Protein AF-F2LSD3-F1 (afdb_monomer_lite)

Foldseek 3Di:
DQDFDPDPDPPGDDDPLLVLLQVLQVVDPQKHWGGWDLADDVPQDFTKTKMAHDPLVVVVLQVLQVVCVVVVLAVFRWDKDWDADPVRGIMIMITGPRQDSPCNPPVSSVSSSSNSVSNSVSSNVVVPDPVDDPPDDPDDPPPPPPDDDDD

Radius of gyration: 18.87 Å; chains: 1; bounding box: 45×33×72 Å

Sequence (151 aa):
MCDPFVDGIVIGYIEPKILPVCDALNAIAGVRTLWSCEGHAQRPSRPYIVFESSEAFAFQVHQLLESAMDRGALRYWWRMTANFRPSGRLQWLVEAPTIPSWHYWPIARRKIDAELLALATLFSASQDDPSIPYAVHPLGNSISDMTNEVQ

Structure (mmCIF, N/CA/C/O backbone):
data_AF-F2LSD3-F1
#
_entry.id   AF-F2LSD3-F1
#
loop_
_atom_site.group_PDB
_atom_site.id
_atom_site.type_symbol
_atom_site.label_atom_id
_atom_site.label_alt_id
_atom_site.label_comp_id
_atom_site.label_asym_id
_atom_site.label_entity_id
_atom_site.label_seq_id
_atom_site.pdbx_PDB_ins_code
_atom_site.Cartn_x
_atom_site.Cartn_y
_atom_site.Cartn_z
_atom_site.occupancy
_atom_site.B_iso_or_equiv
_atom_site.auth_seq_id
_atom_site.auth_comp_id
_atom_site.auth_asym_id
_atom_site.auth_atom_id
_atom_site.pdbx_PDB_model_num
ATOM 1 N N . MET A 1 1 ? -10.259 11.959 -11.283 1.00 38.50 1 MET A N 1
ATOM 2 C CA . MET A 1 1 ? -10.838 11.796 -9.947 1.00 38.50 1 MET A CA 1
ATOM 3 C C . MET A 1 1 ? -10.786 10.305 -9.712 1.00 38.50 1 MET A C 1
ATOM 5 O O . MET A 1 1 ? -11.239 9.592 -10.591 1.00 38.50 1 MET A O 1
ATOM 9 N N . CYS A 1 2 ? -10.071 9.844 -8.688 1.00 45.00 2 CYS A N 1
ATOM 10 C CA . CYS A 1 2 ? -10.224 8.459 -8.247 1.00 45.00 2 CYS A CA 1
ATOM 11 C C . CYS A 1 2 ? -11.527 8.486 -7.449 1.00 45.00 2 CYS A C 1
ATOM 13 O O . CYS A 1 2 ? -11.625 9.277 -6.506 1.00 45.00 2 CYS A O 1
ATOM 15 N N . ASP A 1 3 ? -12.558 7.802 -7.933 1.00 41.94 3 ASP A N 1
ATOM 16 C CA . ASP A 1 3 ? -13.918 8.032 -7.453 1.00 41.94 3 ASP A CA 1
ATOM 17 C C . ASP A 1 3 ? -14.063 7.638 -5.973 1.00 41.94 3 ASP A C 1
ATOM 19 O O . ASP A 1 3 ? -13.477 6.645 -5.532 1.00 41.94 3 ASP A O 1
ATOM 23 N N . PRO A 1 4 ? -14.788 8.431 -5.166 1.00 44.62 4 PRO A N 1
ATOM 24 C CA . PRO A 1 4 ? -15.000 8.117 -3.763 1.00 44.62 4 PRO A CA 1
ATOM 25 C C . PRO A 1 4 ? -15.937 6.917 -3.597 1.00 44.62 4 PRO A C 1
ATOM 27 O O . PRO A 1 4 ? -17.005 6.861 -4.202 1.00 44.62 4 PRO A O 1
ATOM 30 N N . PHE A 1 5 ? -15.566 5.987 -2.715 1.00 52.56 5 PHE A N 1
ATOM 31 C CA . PHE A 1 5 ? -16.458 4.924 -2.255 1.00 52.56 5 PHE A CA 1
ATOM 32 C C . PHE A 1 5 ? -17.528 5.534 -1.340 1.00 52.56 5 PHE A C 1
ATOM 34 O O . PHE A 1 5 ? -17.216 6.046 -0.260 1.00 52.56 5 PHE A O 1
ATOM 41 N N . VAL A 1 6 ? -18.791 5.479 -1.762 1.00 48.09 6 VAL A N 1
ATOM 42 C CA . VAL A 1 6 ? -19.947 5.916 -0.968 1.00 48.09 6 VAL A CA 1
ATOM 43 C C . VAL A 1 6 ? -20.714 4.670 -0.507 1.00 48.09 6 VAL A C 1
ATOM 45 O O . VAL A 1 6 ? -20.986 3.775 -1.298 1.00 48.09 6 VAL A O 1
ATOM 48 N N . ASP A 1 7 ? -21.009 4.589 0.792 1.00 44.19 7 ASP A N 1
ATOM 49 C CA . ASP A 1 7 ? -22.004 3.683 1.393 1.00 44.19 7 ASP A CA 1
ATOM 50 C C . ASP A 1 7 ? -21.858 2.166 1.180 1.00 44.19 7 ASP A C 1
ATOM 52 O O . ASP A 1 7 ? -22.836 1.441 1.037 1.00 44.19 7 ASP A O 1
ATOM 56 N N . GLY A 1 8 ? -20.632 1.638 1.261 1.00 44.72 8 GLY A N 1
ATOM 57 C CA . GLY A 1 8 ? -20.430 0.199 1.513 1.00 44.72 8 GLY A CA 1
ATOM 58 C C . GLY A 1 8 ? -20.767 -0.733 0.345 1.00 44.72 8 GLY A C 1
ATOM 59 O O . GLY A 1 8 ? -20.677 -1.946 0.502 1.00 44.72 8 GLY A O 1
ATOM 60 N N . ILE A 1 9 ? -21.069 -0.178 -0.827 1.00 44.97 9 ILE A N 1
ATOM 61 C CA . ILE A 1 9 ? -21.122 -0.896 -2.098 1.00 44.97 9 ILE A CA 1
ATOM 62 C C . ILE A 1 9 ? -19.906 -0.448 -2.914 1.00 44.97 9 ILE A C 1
ATOM 64 O O . ILE A 1 9 ? -19.634 0.748 -3.034 1.00 44.97 9 ILE A O 1
ATOM 68 N N . VAL A 1 10 ? -19.153 -1.397 -3.476 1.00 49.44 10 VAL A N 1
ATOM 69 C CA . VAL A 1 10 ? -18.087 -1.102 -4.446 1.00 49.44 10 VAL A CA 1
ATOM 70 C C . VAL A 1 10 ? -18.751 -0.649 -5.754 1.00 49.44 10 VAL A C 1
ATOM 72 O O . VAL A 1 10 ? -18.932 -1.435 -6.674 1.00 49.44 10 VAL A O 1
ATOM 75 N N . ILE A 1 11 ? -19.178 0.615 -5.825 1.00 49.31 11 ILE A N 1
ATOM 76 C CA . ILE A 1 11 ? -19.657 1.268 -7.062 1.00 49.31 11 ILE A CA 1
ATOM 77 C C . ILE A 1 11 ? -18.550 2.173 -7.626 1.00 49.31 11 ILE A C 1
ATOM 79 O O . ILE A 1 11 ? -18.803 3.258 -8.139 1.00 49.31 11 ILE A O 1
ATOM 83 N N . GLY A 1 12 ? -17.292 1.765 -7.461 1.00 61.00 12 GLY A N 1
ATOM 84 C CA . GLY A 1 12 ? -16.128 2.485 -7.964 1.00 61.00 12 GLY A CA 1
ATOM 85 C C . GLY A 1 12 ? -15.376 1.616 -8.957 1.00 61.00 12 GLY A C 1
ATOM 86 O O . GLY A 1 12 ? -15.117 0.446 -8.681 1.00 61.00 12 GLY A O 1
ATOM 87 N N . TYR A 1 13 ? -15.016 2.179 -10.108 1.00 81.25 13 TYR A N 1
ATOM 88 C CA . TYR A 1 13 ? -14.073 1.536 -11.015 1.00 81.25 13 TYR A CA 1
ATOM 89 C C . TYR A 1 13 ? -12.704 1.464 -10.324 1.00 81.25 13 TYR A C 1
ATOM 91 O O . TYR A 1 13 ? -12.067 2.492 -10.092 1.00 81.25 13 TYR A O 1
ATOM 99 N N . ILE A 1 14 ? -12.270 0.255 -9.967 1.00 88.81 14 ILE A N 1
ATOM 100 C CA . ILE A 1 14 ? -10.907 -0.002 -9.496 1.00 88.81 14 ILE A CA 1
ATOM 101 C C . ILE A 1 14 ? -10.043 -0.307 -10.715 1.00 88.81 14 ILE A C 1
ATOM 103 O O . ILE A 1 14 ? -10.422 -1.076 -11.598 1.00 88.81 14 ILE A O 1
ATOM 107 N N . GLU A 1 15 ? -8.869 0.305 -10.762 1.00 92.06 15 GLU A N 1
ATOM 108 C CA . GLU A 1 15 ? -7.984 0.209 -11.916 1.00 92.06 15 GLU A CA 1
ATOM 109 C C . GLU A 1 15 ? -7.349 -1.191 -11.997 1.00 92.06 15 GLU A C 1
ATOM 111 O O . GLU A 1 15 ? -6.922 -1.726 -10.965 1.00 92.06 15 GLU A O 1
ATOM 116 N N . PRO A 1 16 ? -7.269 -1.816 -13.188 1.00 93.75 16 PRO A N 1
ATOM 117 C CA . PRO A 1 16 ? -6.957 -3.240 -13.298 1.00 93.75 16 PRO A CA 1
ATOM 118 C C . PRO A 1 16 ? -5.620 -3.659 -12.683 1.00 93.75 16 PRO A C 1
ATOM 120 O O . PRO A 1 16 ? -5.486 -4.803 -12.253 1.00 93.75 16 PRO A O 1
ATOM 123 N N . LYS A 1 17 ? -4.610 -2.778 -12.653 1.00 95.00 17 LYS A N 1
ATOM 124 C CA . LYS A 1 17 ? -3.277 -3.136 -12.147 1.00 95.00 17 LYS A CA 1
ATOM 125 C C . LYS A 1 17 ? -3.174 -3.080 -10.632 1.00 95.00 17 LYS A C 1
ATOM 127 O O . LYS A 1 17 ? -2.319 -3.767 -10.082 1.00 95.00 17 LYS A O 1
ATOM 132 N N . ILE A 1 18 ? -4.013 -2.290 -9.965 1.00 95.62 18 ILE A N 1
ATOM 133 C CA . ILE A 1 18 ? -4.067 -2.245 -8.497 1.00 95.62 18 ILE A CA 1
ATOM 134 C C . ILE A 1 18 ? -5.188 -3.111 -7.917 1.00 95.62 18 ILE A C 1
ATOM 136 O O . ILE A 1 18 ? -5.138 -3.445 -6.736 1.00 95.62 18 ILE A O 1
ATOM 140 N N . LEU A 1 19 ? -6.144 -3.541 -8.748 1.00 95.75 19 LEU A N 1
ATOM 141 C CA . LEU A 1 19 ? -7.254 -4.405 -8.349 1.00 95.75 19 LEU A CA 1
ATOM 142 C C . LEU A 1 19 ? -6.834 -5.611 -7.486 1.00 95.75 19 LEU A C 1
ATOM 144 O O . LEU A 1 19 ? -7.444 -5.777 -6.435 1.00 95.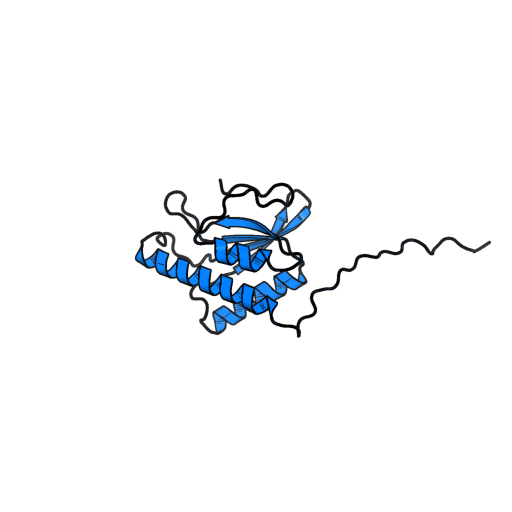75 19 LEU A O 1
ATOM 148 N N . PRO A 1 20 ? -5.766 -6.377 -7.799 1.00 97.38 20 PRO A N 1
ATOM 149 C CA . PRO A 1 20 ? -5.364 -7.502 -6.951 1.00 97.38 20 PRO A CA 1
ATOM 150 C C . PRO A 1 20 ? -5.031 -7.104 -5.505 1.00 97.38 20 PRO A C 1
ATOM 152 O O . PRO A 1 20 ? -5.311 -7.856 -4.577 1.00 97.38 20 PRO A O 1
ATOM 155 N N . VAL A 1 21 ? -4.456 -5.914 -5.297 1.00 97.25 21 VAL A N 1
ATOM 156 C CA . VAL A 1 21 ? -4.144 -5.392 -3.956 1.00 97.25 21 VAL A CA 1
ATOM 157 C C . VAL A 1 21 ? -5.432 -5.026 -3.222 1.00 97.25 21 VAL A C 1
ATOM 159 O O . VAL A 1 21 ? -5.593 -5.356 -2.048 1.00 97.25 21 VAL A O 1
ATOM 162 N N . CYS A 1 22 ? -6.357 -4.361 -3.921 1.00 96.44 22 CYS A N 1
ATOM 163 C CA . CYS A 1 22 ? -7.666 -4.005 -3.380 1.00 96.44 22 CYS A CA 1
ATOM 164 C C . CYS A 1 22 ? -8.466 -5.250 -2.985 1.00 96.44 22 CYS A C 1
ATOM 166 O O . CYS A 1 22 ? -9.033 -5.281 -1.897 1.00 96.44 22 CYS A O 1
ATOM 168 N N . ASP A 1 23 ? -8.493 -6.270 -3.843 1.00 95.75 23 ASP A N 1
ATOM 169 C CA . ASP A 1 23 ? -9.209 -7.521 -3.596 1.00 95.75 23 ASP A CA 1
ATOM 170 C C . ASP A 1 23 ? -8.618 -8.267 -2.396 1.00 95.75 23 ASP A C 1
ATOM 172 O O . ASP A 1 23 ? -9.368 -8.689 -1.516 1.00 95.75 23 ASP A O 1
ATOM 176 N N . ALA A 1 24 ? -7.285 -8.351 -2.299 1.00 96.00 24 ALA A N 1
ATOM 177 C CA . ALA A 1 24 ? -6.612 -8.974 -1.161 1.00 96.00 24 ALA A CA 1
ATOM 178 C C . ALA A 1 24 ? -6.961 -8.286 0.170 1.00 96.00 24 ALA A C 1
ATOM 180 O O . ALA A 1 24 ? -7.271 -8.964 1.146 1.00 96.00 24 ALA A O 1
ATOM 181 N N . LEU A 1 25 ? -6.978 -6.947 0.211 1.00 95.12 25 LEU A N 1
ATOM 182 C CA . LEU A 1 25 ? -7.380 -6.205 1.411 1.00 95.12 25 LEU A CA 1
ATOM 183 C C . LEU A 1 25 ? -8.872 -6.354 1.717 1.00 95.12 25 LEU A C 1
ATOM 185 O O . LEU A 1 25 ? -9.237 -6.603 2.860 1.00 95.12 25 LEU A O 1
ATOM 189 N N . ASN A 1 26 ? -9.741 -6.208 0.717 1.00 94.25 26 ASN A N 1
ATOM 190 C CA . ASN A 1 26 ? -11.194 -6.265 0.904 1.00 94.25 26 ASN A CA 1
ATOM 191 C C . ASN A 1 26 ? -11.700 -7.667 1.275 1.00 94.25 26 ASN A C 1
ATOM 193 O O . ASN A 1 26 ? -12.793 -7.791 1.822 1.00 94.25 26 ASN A O 1
ATOM 197 N N . ALA A 1 27 ? -10.925 -8.716 0.994 1.00 92.44 27 ALA A N 1
ATOM 198 C CA . ALA A 1 27 ? -11.217 -10.070 1.451 1.00 92.44 27 ALA A CA 1
ATOM 199 C C . ALA A 1 27 ? -11.003 -10.251 2.970 1.00 92.44 27 ALA A C 1
ATOM 201 O O . ALA A 1 27 ? -11.466 -11.237 3.541 1.00 92.44 27 ALA A O 1
ATOM 202 N N . ILE A 1 28 ? -10.330 -9.311 3.645 1.00 90.50 28 ILE A N 1
ATOM 203 C CA . ILE A 1 28 ? -10.081 -9.356 5.090 1.00 90.50 28 ILE A CA 1
ATOM 204 C C . ILE A 1 28 ? -11.279 -8.764 5.836 1.00 90.50 28 ILE A C 1
ATOM 206 O O . ILE A 1 28 ? -11.690 -7.626 5.603 1.00 90.50 28 ILE A O 1
ATOM 210 N N . ALA A 1 29 ? -11.827 -9.525 6.785 1.00 89.50 29 ALA A N 1
ATOM 211 C CA . ALA A 1 29 ? -12.948 -9.073 7.601 1.00 89.50 29 ALA A CA 1
ATOM 212 C C . ALA A 1 29 ? -12.616 -7.763 8.342 1.00 89.50 29 ALA A C 1
ATOM 214 O O . ALA A 1 29 ? -11.601 -7.650 9.029 1.00 89.50 29 ALA A O 1
ATOM 215 N N . GLY A 1 30 ? -13.495 -6.766 8.214 1.00 89.50 30 GLY A N 1
ATOM 216 C CA . GLY A 1 30 ? -13.318 -5.456 8.847 1.00 89.50 30 GLY A CA 1
ATOM 217 C C . GLY A 1 30 ? -12.358 -4.509 8.119 1.00 89.50 30 GLY A C 1
ATOM 218 O O . GLY A 1 30 ? -12.119 -3.409 8.621 1.00 89.50 30 GLY A O 1
ATOM 219 N N . VAL A 1 31 ? -11.841 -4.893 6.948 1.00 93.81 31 VAL A N 1
ATOM 220 C CA . VAL A 1 31 ? -11.020 -4.037 6.086 1.00 93.81 31 VAL A CA 1
ATOM 221 C C . VAL A 1 31 ? -11.839 -3.572 4.888 1.00 93.81 31 VAL A C 1
ATOM 223 O O . VAL A 1 31 ? -12.598 -4.335 4.293 1.00 93.81 31 VAL A O 1
ATOM 226 N N . ARG A 1 32 ? -11.705 -2.294 4.527 1.00 93.94 32 ARG A N 1
ATOM 227 C CA . ARG A 1 32 ? -12.385 -1.726 3.359 1.00 93.94 32 ARG A CA 1
ATOM 228 C C . ARG A 1 32 ? -11.522 -0.697 2.653 1.00 93.94 32 ARG A C 1
ATOM 230 O O . ARG A 1 32 ? -11.218 0.350 3.219 1.00 93.94 32 ARG A O 1
ATOM 237 N N . THR A 1 33 ? -11.214 -0.950 1.391 1.00 95.00 33 THR A N 1
ATOM 238 C CA . THR A 1 33 ? -10.560 0.010 0.500 1.00 95.00 33 THR A CA 1
ATOM 239 C C . THR A 1 33 ? -11.477 1.210 0.252 1.00 95.00 33 THR A C 1
ATOM 241 O O . THR A 1 33 ? -12.655 1.053 -0.061 1.00 95.00 33 THR A O 1
ATOM 244 N N . LEU A 1 34 ? -10.931 2.414 0.416 1.00 93.06 34 LEU A N 1
ATOM 245 C CA . LEU A 1 34 ? -11.611 3.694 0.224 1.00 93.06 34 LEU A CA 1
ATOM 246 C C . LEU A 1 34 ? -11.190 4.413 -1.053 1.00 93.06 34 LEU A C 1
ATOM 248 O O . LEU A 1 34 ? -12.011 5.089 -1.657 1.00 93.06 34 LEU A O 1
ATOM 252 N N . TRP A 1 35 ? -9.912 4.331 -1.419 1.00 92.06 35 TRP A N 1
ATOM 253 C CA . TRP A 1 35 ? -9.373 4.891 -2.658 1.00 92.06 35 TRP A CA 1
ATOM 254 C C . TRP A 1 35 ? -8.161 4.077 -3.078 1.00 92.06 35 TRP A C 1
ATOM 256 O O . TRP A 1 35 ? -7.444 3.533 -2.243 1.00 92.06 35 TRP A O 1
ATOM 266 N N . SER A 1 36 ? -7.904 4.028 -4.374 1.00 94.69 36 SER A N 1
ATOM 267 C CA . SER A 1 36 ? -6.687 3.434 -4.910 1.00 94.69 36 SER A CA 1
ATOM 268 C C . SER A 1 36 ? -6.282 4.158 -6.184 1.00 94.69 36 SER A C 1
ATOM 270 O O . SER A 1 36 ? -7.099 4.833 -6.816 1.00 94.69 36 SER A O 1
ATOM 272 N N . CYS A 1 37 ? -5.011 4.039 -6.541 1.00 93.69 37 CYS A N 1
ATOM 273 C CA . CYS A 1 37 ? -4.517 4.422 -7.849 1.00 93.69 37 CYS A CA 1
ATOM 274 C C . CYS A 1 37 ? -3.402 3.473 -8.255 1.00 93.69 37 CYS A C 1
ATOM 276 O O . CYS A 1 37 ? -2.495 3.221 -7.463 1.00 93.69 37 CYS A O 1
ATOM 278 N N . GLU A 1 38 ? -3.422 2.985 -9.491 1.00 93.19 38 GLU A N 1
ATOM 279 C CA . GLU A 1 38 ? -2.337 2.147 -10.000 1.00 93.19 38 GLU A CA 1
ATOM 280 C C . GLU A 1 38 ? -1.085 2.944 -10.388 1.00 93.19 38 GLU A C 1
ATOM 282 O O . GLU A 1 38 ? -0.036 2.339 -10.598 1.00 93.19 38 GLU A O 1
ATOM 287 N N . GLY A 1 39 ? -1.177 4.275 -10.464 1.00 90.06 39 GLY A N 1
ATOM 288 C CA . GLY A 1 39 ? -0.125 5.207 -10.877 1.00 90.06 39 GLY A CA 1
ATOM 289 C C . GLY A 1 39 ? -0.156 5.519 -12.378 1.00 90.06 39 GLY A C 1
ATOM 290 O O . GLY A 1 39 ? 0.039 4.629 -13.209 1.00 90.06 39 GLY A O 1
ATOM 291 N N . HIS A 1 40 ? -0.361 6.797 -12.726 1.00 84.12 40 HIS A N 1
ATOM 292 C CA . HIS A 1 40 ? -0.620 7.247 -14.107 1.00 84.12 40 HIS A CA 1
ATOM 293 C C . HIS A 1 40 ? 0.371 8.271 -14.642 1.00 84.12 40 HIS A C 1
ATOM 295 O O . HIS A 1 40 ? 0.889 9.107 -13.906 1.00 84.12 40 HIS A O 1
ATOM 301 N N . ALA A 1 41 ? 0.547 8.272 -15.968 1.00 79.75 41 ALA A N 1
ATOM 302 C CA . ALA A 1 41 ? 1.347 9.268 -16.685 1.00 79.75 41 ALA A CA 1
ATOM 303 C C . ALA A 1 41 ? 0.594 10.591 -16.890 1.00 79.75 41 ALA A C 1
ATOM 305 O O . ALA A 1 41 ? 1.146 11.668 -16.688 1.00 79.75 41 ALA A O 1
ATOM 306 N N . GLN A 1 42 ? -0.675 10.508 -17.305 1.00 79.88 42 GLN A N 1
ATOM 307 C CA . GLN A 1 42 ? -1.508 11.657 -17.686 1.00 79.88 42 GLN A CA 1
ATOM 308 C C . GLN A 1 42 ? -1.864 12.526 -16.475 1.00 79.88 42 GLN A C 1
ATOM 310 O O . GLN A 1 42 ? -2.104 13.724 -16.600 1.00 79.88 42 GLN A O 1
ATOM 315 N N . ARG A 1 43 ? -1.893 11.905 -15.294 1.00 78.94 43 ARG A N 1
ATOM 316 C CA . ARG A 1 43 ? -1.9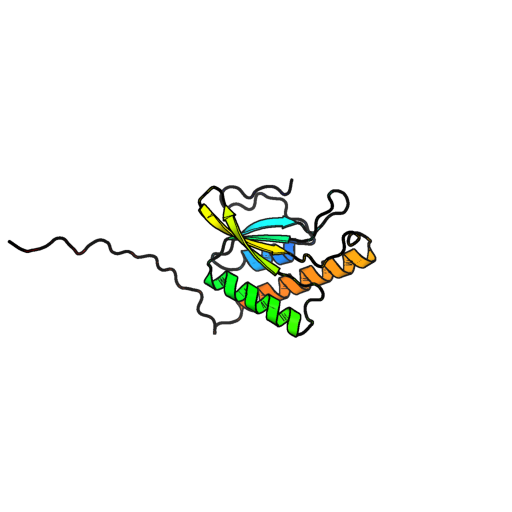87 12.557 -13.991 1.00 78.94 43 ARG A CA 1
ATOM 317 C C . ARG A 1 43 ? -0.894 11.957 -13.118 1.00 78.94 43 ARG A C 1
ATOM 319 O O . ARG A 1 43 ? -1.177 10.953 -12.460 1.00 78.94 43 ARG A O 1
ATOM 326 N N . PRO A 1 44 ? 0.331 12.519 -13.164 1.00 79.38 44 PRO A N 1
ATOM 327 C CA . PRO A 1 44 ? 1.491 11.976 -12.472 1.00 79.38 44 PRO A CA 1
ATOM 328 C C . PRO A 1 44 ? 1.155 11.642 -11.024 1.00 79.38 44 PRO A C 1
ATOM 330 O O . PRO A 1 44 ? 0.967 12.520 -10.185 1.00 79.38 44 PRO A O 1
ATOM 333 N N . SER A 1 45 ? 1.026 10.351 -10.763 1.00 87.38 45 SER A N 1
ATOM 334 C CA . SER A 1 45 ? 0.640 9.794 -9.475 1.00 87.38 45 SER A CA 1
ATOM 335 C C . SER A 1 45 ? 1.414 8.509 -9.282 1.00 87.38 45 SER A C 1
ATOM 337 O O . SER A 1 45 ? 1.679 7.783 -10.237 1.00 87.38 45 SER A O 1
ATOM 339 N N . ARG A 1 46 ? 1.826 8.255 -8.046 1.00 91.50 46 ARG A N 1
ATOM 340 C CA . ARG A 1 46 ? 2.415 6.973 -7.670 1.00 91.50 46 ARG A CA 1
ATOM 341 C C . ARG A 1 46 ? 1.292 6.006 -7.309 1.00 91.50 46 ARG A C 1
ATOM 343 O O . ARG A 1 46 ? 0.219 6.470 -6.921 1.00 91.50 46 ARG A O 1
ATOM 350 N N . PRO A 1 47 ? 1.538 4.694 -7.395 1.00 94.81 47 PRO A N 1
ATOM 351 C CA . PRO A 1 47 ? 0.615 3.725 -6.849 1.00 94.81 47 PRO A CA 1
ATOM 352 C C . PRO A 1 47 ? 0.365 3.977 -5.360 1.00 94.81 47 PRO A C 1
ATOM 354 O O . PRO A 1 47 ? 1.313 4.196 -4.597 1.00 94.81 47 PRO A O 1
ATOM 357 N N . TYR A 1 48 ? -0.900 3.940 -4.957 1.00 96.06 48 TYR A N 1
ATOM 358 C CA . TYR A 1 48 ? -1.293 4.038 -3.557 1.00 96.06 48 TYR A CA 1
ATOM 359 C C . TYR A 1 48 ? -2.616 3.323 -3.310 1.00 96.06 48 TYR A C 1
ATOM 361 O O . TYR A 1 48 ? -3.437 3.167 -4.217 1.00 96.06 48 TYR A O 1
ATOM 369 N N . ILE A 1 49 ? -2.846 2.956 -2.055 1.00 97.00 49 ILE A N 1
ATOM 370 C CA . ILE A 1 49 ? -4.138 2.482 -1.577 1.00 97.00 49 ILE A CA 1
ATOM 371 C C . ILE A 1 49 ? -4.466 3.128 -0.238 1.00 97.00 49 ILE A C 1
ATOM 373 O O . ILE A 1 49 ? -3.596 3.320 0.608 1.00 97.00 49 ILE A O 1
ATOM 377 N N . VAL A 1 50 ? -5.726 3.495 -0.058 1.00 97.00 50 VAL A N 1
ATOM 378 C CA . VAL A 1 50 ? -6.263 3.996 1.201 1.00 97.00 50 VAL A CA 1
ATOM 379 C C . VAL A 1 50 ? -7.363 3.057 1.645 1.00 97.00 50 VAL A C 1
ATOM 381 O O . VAL A 1 50 ? -8.238 2.734 0.844 1.00 97.00 50 VAL A O 1
ATOM 384 N N . PHE A 1 51 ? -7.358 2.647 2.906 1.00 96.19 51 PHE A N 1
ATOM 385 C CA . PHE A 1 51 ? -8.356 1.735 3.454 1.00 96.19 51 PHE A CA 1
ATOM 386 C C . PHE A 1 51 ? -8.719 2.080 4.900 1.00 96.19 51 PHE A C 1
ATOM 388 O O . PHE A 1 51 ? -7.986 2.768 5.609 1.00 96.19 51 PHE A O 1
ATOM 395 N N . GLU A 1 52 ? -9.878 1.603 5.337 1.00 95.69 52 GLU A N 1
ATOM 396 C CA . GLU A 1 52 ? -10.281 1.555 6.741 1.00 95.69 52 GLU A CA 1
ATOM 397 C C . GLU A 1 52 ? -9.984 0.162 7.290 1.00 95.69 52 GLU A C 1
ATOM 399 O O . GLU A 1 52 ? -10.224 -0.838 6.615 1.00 95.69 52 GLU A O 1
ATOM 404 N N . SER A 1 53 ? -9.486 0.107 8.520 1.00 95.00 53 SER A N 1
ATOM 405 C CA . SER A 1 53 ? -9.302 -1.122 9.294 1.00 95.00 53 SER A CA 1
ATOM 406 C C . SER A 1 53 ? -9.168 -0.784 10.777 1.00 95.00 53 SER A C 1
ATOM 408 O O . SER A 1 53 ? -9.038 0.390 11.141 1.00 95.00 53 SER A O 1
ATOM 410 N N . SER A 1 54 ? -9.117 -1.807 11.632 1.00 94.19 54 SER A N 1
ATOM 411 C CA . SER A 1 54 ? -8.650 -1.638 13.011 1.00 94.19 54 SER A CA 1
ATOM 412 C C . SER A 1 54 ? -7.174 -1.214 13.053 1.00 94.19 54 SER A C 1
ATOM 414 O O . SER A 1 54 ? -6.405 -1.495 12.128 1.00 94.19 54 SER A O 1
ATOM 416 N N . GLU A 1 55 ? -6.770 -0.560 14.146 1.00 95.12 55 GLU A N 1
ATOM 417 C CA . GLU A 1 55 ? -5.366 -0.207 14.413 1.00 95.12 55 GLU A CA 1
ATOM 418 C C . GLU A 1 55 ? -4.476 -1.449 14.527 1.00 95.12 55 GLU A C 1
ATOM 420 O O . GLU A 1 55 ? -3.362 -1.458 14.011 1.00 95.12 55 GLU A O 1
ATOM 425 N N . ALA A 1 56 ? -4.993 -2.526 15.130 1.00 92.31 56 ALA A N 1
ATOM 426 C CA . ALA A 1 56 ? -4.281 -3.795 15.247 1.00 92.31 56 ALA A CA 1
ATOM 427 C C . ALA A 1 56 ? -3.935 -4.386 13.871 1.00 92.31 56 ALA A C 1
ATOM 429 O O . ALA A 1 56 ? -2.797 -4.790 13.644 1.00 92.31 56 ALA A O 1
ATOM 430 N N . PHE A 1 57 ? -4.888 -4.383 12.932 1.00 92.94 57 PHE A N 1
ATOM 431 C CA . PHE A 1 57 ? -4.627 -4.843 11.568 1.00 92.94 57 PHE A CA 1
ATOM 432 C C . PHE A 1 57 ? -3.656 -3.915 10.828 1.00 92.94 57 PHE A C 1
ATOM 434 O O . PHE A 1 57 ? -2.739 -4.379 10.157 1.00 92.94 57 PHE A O 1
ATOM 441 N N . ALA A 1 58 ? -3.802 -2.596 10.982 1.00 95.00 58 ALA A N 1
ATOM 442 C CA . ALA A 1 58 ? -2.878 -1.650 10.365 1.00 95.00 58 ALA A CA 1
ATOM 443 C C . ALA A 1 58 ? -1.437 -1.862 10.858 1.00 95.00 58 ALA A C 1
ATOM 445 O O . ALA A 1 58 ? -0.499 -1.867 10.063 1.00 95.00 58 ALA A O 1
ATOM 446 N N . PHE A 1 59 ? -1.249 -2.113 12.155 1.00 94.25 59 PHE A N 1
ATOM 447 C CA . PHE A 1 59 ? 0.060 -2.450 12.707 1.00 94.25 59 PHE A CA 1
ATOM 448 C C . PHE A 1 59 ? 0.651 -3.720 12.073 1.00 94.25 59 PHE A C 1
ATOM 450 O O . PHE A 1 59 ? 1.829 -3.728 11.722 1.00 94.25 59 PHE A O 1
ATOM 457 N N . GLN A 1 60 ? -0.162 -4.752 11.833 1.00 92.69 60 GLN A N 1
ATOM 458 C CA . GLN A 1 60 ? 0.281 -5.957 11.118 1.00 92.69 60 GLN A CA 1
ATOM 459 C C . GLN A 1 60 ? 0.705 -5.642 9.682 1.00 92.69 60 GLN A C 1
ATOM 461 O O . GLN A 1 60 ? 1.765 -6.085 9.247 1.00 92.69 60 GLN A O 1
ATOM 466 N N . VAL A 1 61 ? -0.075 -4.833 8.956 1.00 95.00 61 VAL A N 1
ATOM 467 C CA . VAL A 1 61 ? 0.293 -4.368 7.609 1.00 95.00 61 VAL A CA 1
ATOM 468 C C . VAL A 1 61 ? 1.644 -3.659 7.641 1.00 95.00 61 VAL A C 1
ATOM 470 O O . VAL A 1 61 ? 2.503 -3.955 6.815 1.00 95.00 61 VAL A O 1
ATOM 473 N N . HIS A 1 62 ? 1.875 -2.779 8.615 1.00 95.69 62 HIS A N 1
ATOM 474 C CA . HIS A 1 62 ? 3.168 -2.120 8.775 1.00 95.69 62 HIS A CA 1
ATOM 475 C C . HIS A 1 62 ? 4.309 -3.127 8.977 1.00 95.69 62 HIS A C 1
ATOM 477 O O . HIS A 1 62 ? 5.297 -3.070 8.249 1.00 95.69 62 HIS A O 1
ATOM 483 N N . GLN A 1 63 ? 4.153 -4.091 9.889 1.00 95.00 63 GLN A N 1
ATOM 484 C CA . GLN A 1 63 ? 5.164 -5.127 10.126 1.00 95.00 63 GLN A CA 1
ATOM 485 C C . GLN A 1 63 ? 5.422 -5.997 8.887 1.00 95.00 63 GLN A C 1
ATOM 487 O O . GLN A 1 63 ? 6.570 -6.336 8.603 1.00 95.00 63 GLN A O 1
ATOM 492 N N . LEU A 1 64 ? 4.375 -6.338 8.131 1.00 95.06 64 LEU A N 1
ATOM 493 C CA . LEU A 1 64 ? 4.490 -7.096 6.884 1.00 95.06 64 LEU A CA 1
ATOM 494 C C . LEU A 1 64 ? 5.294 -6.328 5.834 1.00 95.06 64 LEU A C 1
ATOM 496 O O . LEU A 1 64 ? 6.157 -6.922 5.190 1.00 95.06 64 LEU A O 1
ATOM 500 N N . LEU A 1 65 ? 5.037 -5.026 5.680 1.00 95.75 65 LEU A N 1
ATOM 501 C CA . LEU A 1 65 ? 5.769 -4.169 4.747 1.00 95.75 65 LEU A CA 1
ATOM 502 C C . LEU A 1 65 ? 7.253 -4.075 5.115 1.00 95.75 65 LEU A C 1
ATOM 504 O O . LEU A 1 65 ? 8.097 -4.315 4.254 1.00 95.75 65 LEU A O 1
ATOM 508 N N . GLU A 1 66 ? 7.569 -3.794 6.383 1.00 95.19 66 GLU A N 1
ATOM 509 C CA . GLU A 1 66 ? 8.957 -3.733 6.870 1.00 95.19 66 GLU A CA 1
ATOM 510 C C . GLU A 1 66 ? 9.668 -5.080 6.664 1.00 95.19 66 GLU A C 1
ATOM 512 O O . GLU A 1 66 ? 10.730 -5.156 6.051 1.00 95.19 66 GLU A O 1
ATOM 517 N N . SER A 1 67 ? 9.025 -6.183 7.052 1.00 94.69 67 SER A N 1
ATOM 518 C CA . SER A 1 67 ? 9.595 -7.524 6.901 1.00 94.69 67 SER A CA 1
ATOM 519 C C . SER A 1 67 ? 9.812 -7.924 5.435 1.00 94.69 67 SER A C 1
ATOM 521 O O . SER A 1 67 ? 10.805 -8.572 5.094 1.00 94.69 67 SER A O 1
ATOM 523 N N . ALA A 1 68 ? 8.893 -7.555 4.539 1.00 95.12 68 ALA A N 1
ATOM 524 C CA . ALA A 1 68 ? 9.029 -7.817 3.110 1.00 95.12 68 ALA A CA 1
ATOM 525 C C . ALA A 1 68 ? 10.143 -6.971 2.471 1.00 95.12 68 ALA A C 1
ATOM 527 O O . ALA A 1 68 ? 10.846 -7.470 1.587 1.00 95.12 68 ALA A O 1
ATOM 528 N N . MET A 1 69 ? 10.335 -5.736 2.939 1.00 94.31 69 MET A N 1
ATOM 529 C CA . MET A 1 69 ? 11.458 -4.881 2.551 1.00 94.31 69 MET A CA 1
ATOM 530 C C . MET A 1 69 ? 12.798 -5.466 3.000 1.00 94.31 69 MET A C 1
ATOM 532 O O . MET A 1 69 ? 13.698 -5.611 2.174 1.00 94.31 69 MET A O 1
ATOM 536 N N . ASP A 1 70 ? 12.912 -5.884 4.262 1.00 94.88 70 ASP A N 1
ATOM 537 C CA . ASP A 1 70 ? 14.141 -6.469 4.817 1.00 94.88 70 ASP A CA 1
ATOM 538 C C . ASP A 1 70 ? 14.567 -7.748 4.084 1.00 94.88 70 ASP A C 1
ATOM 540 O O . ASP A 1 70 ? 15.754 -8.002 3.875 1.00 94.88 70 ASP A O 1
ATOM 544 N N . ARG A 1 71 ? 13.593 -8.552 3.639 1.00 95.19 71 ARG A N 1
ATOM 545 C CA . ARG A 1 71 ? 13.842 -9.758 2.832 1.00 95.19 71 ARG A CA 1
ATOM 546 C C . ARG A 1 71 ? 14.090 -9.475 1.347 1.00 95.19 71 ARG A C 1
ATOM 548 O O . ARG A 1 71 ? 14.345 -10.414 0.596 1.00 95.19 71 ARG A O 1
ATOM 555 N N . GLY A 1 72 ? 13.971 -8.225 0.898 1.00 94.00 72 GLY A N 1
ATOM 556 C CA . GLY A 1 72 ? 14.070 -7.853 -0.515 1.00 94.00 72 GLY A CA 1
ATOM 557 C C . GLY A 1 72 ? 12.932 -8.394 -1.390 1.00 94.00 72 GLY A C 1
ATOM 558 O O . GLY A 1 72 ? 13.089 -8.490 -2.606 1.00 94.00 72 GLY A O 1
ATOM 559 N N . ALA A 1 73 ? 11.800 -8.770 -0.786 1.00 94.56 73 ALA A N 1
ATOM 560 C CA . ALA A 1 73 ? 10.605 -9.215 -1.506 1.00 94.56 73 ALA A CA 1
ATOM 561 C C . ALA A 1 73 ? 9.865 -8.040 -2.165 1.00 94.56 73 ALA A C 1
ATOM 563 O O . ALA A 1 73 ? 9.213 -8.219 -3.192 1.00 94.56 73 ALA A O 1
ATOM 564 N N . LEU A 1 74 ? 9.997 -6.845 -1.586 1.00 95.06 74 LEU A N 1
ATOM 565 C CA . LEU A 1 74 ? 9.582 -5.582 -2.185 1.00 95.06 74 LEU A CA 1
ATOM 566 C C . LEU A 1 74 ? 10.825 -4.812 -2.637 1.00 95.06 74 LEU A C 1
ATOM 568 O O . LEU A 1 74 ? 11.845 -4.763 -1.949 1.00 95.06 74 LEU A O 1
ATOM 572 N N . ARG A 1 75 ? 10.750 -4.222 -3.826 1.00 94.62 75 ARG A N 1
ATOM 573 C CA . ARG A 1 75 ? 11.819 -3.429 -4.430 1.00 94.62 75 ARG A CA 1
ATOM 574 C C . ARG A 1 75 ? 11.759 -1.966 -4.011 1.00 94.62 75 ARG A C 1
ATOM 576 O O . ARG A 1 75 ? 12.799 -1.314 -3.915 1.00 94.62 75 ARG A O 1
ATOM 583 N N . TYR A 1 76 ? 10.557 -1.421 -3.882 1.00 94.62 76 TYR A N 1
ATOM 584 C CA . TYR A 1 76 ? 10.328 -0.033 -3.515 1.00 94.62 76 TYR A CA 1
ATOM 585 C C . TYR A 1 76 ? 9.952 0.048 -2.048 1.00 94.62 76 TYR A C 1
ATOM 587 O O . TYR A 1 76 ? 9.197 -0.775 -1.553 1.00 94.62 76 TYR A O 1
ATOM 595 N N . TRP A 1 77 ? 10.428 1.086 -1.364 1.00 94.56 77 TRP A N 1
ATOM 596 C CA . TRP A 1 77 ? 10.012 1.333 0.011 1.00 94.56 77 TRP A CA 1
ATOM 597 C C . TRP A 1 77 ? 8.549 1.774 0.041 1.00 94.56 77 TRP A C 1
ATOM 599 O O . TRP A 1 77 ? 8.233 2.900 -0.360 1.00 94.56 77 TRP A O 1
ATOM 609 N N . TRP A 1 78 ? 7.688 0.863 0.490 1.00 96.38 78 TRP A N 1
ATOM 610 C CA . TRP A 1 78 ? 6.285 1.100 0.793 1.00 96.38 78 TRP A CA 1
ATOM 611 C C . TRP A 1 78 ? 6.157 1.559 2.237 1.00 96.38 78 TRP A C 1
ATOM 613 O O . TRP A 1 78 ? 6.629 0.890 3.151 1.00 96.38 78 TRP A O 1
ATOM 623 N N . ARG A 1 79 ? 5.498 2.695 2.445 1.00 95.06 79 ARG A N 1
ATOM 624 C CA . ARG A 1 79 ? 5.220 3.231 3.777 1.00 95.06 79 ARG A CA 1
ATOM 625 C C . ARG A 1 79 ? 3.727 3.253 4.036 1.00 95.06 79 ARG A C 1
ATOM 627 O O . ARG A 1 79 ? 2.937 3.416 3.106 1.00 95.06 79 ARG A O 1
ATOM 634 N N . MET A 1 80 ? 3.368 3.177 5.312 1.00 97.25 80 MET A N 1
ATOM 635 C CA . MET A 1 80 ? 2.001 3.364 5.777 1.00 97.25 80 MET A CA 1
ATOM 636 C C . MET A 1 80 ? 1.876 4.678 6.556 1.00 97.25 80 MET A C 1
ATOM 638 O O . MET A 1 80 ? 2.794 5.080 7.269 1.00 97.25 80 MET A O 1
ATOM 642 N N . THR A 1 81 ? 0.759 5.384 6.419 1.00 97.25 81 THR A N 1
ATOM 643 C CA . THR A 1 81 ? 0.481 6.628 7.150 1.00 97.25 81 THR A CA 1
ATOM 644 C C . THR A 1 81 ? -0.972 6.665 7.610 1.00 97.25 81 THR A C 1
ATOM 646 O O . THR A 1 81 ? -1.885 6.366 6.841 1.00 97.25 81 THR A O 1
ATOM 649 N N . ALA A 1 82 ? -1.186 7.056 8.863 1.00 97.25 82 ALA A N 1
ATOM 650 C CA . ALA A 1 82 ? -2.506 7.226 9.457 1.00 97.25 82 ALA A CA 1
ATOM 651 C C . ALA A 1 82 ? -3.067 8.619 9.146 1.00 97.25 82 ALA A C 1
ATOM 653 O O . ALA A 1 82 ? -2.344 9.610 9.235 1.00 97.25 82 ALA A O 1
ATOM 654 N N . ASN A 1 83 ? -4.351 8.710 8.804 1.00 95.50 83 ASN A N 1
ATOM 655 C CA . ASN A 1 83 ? -5.035 9.980 8.562 1.00 95.50 83 ASN A CA 1
ATOM 656 C C . ASN A 1 83 ? -6.456 9.942 9.133 1.00 95.50 83 ASN A C 1
ATOM 658 O O . ASN A 1 83 ? -7.094 8.893 9.149 1.00 95.50 83 ASN A O 1
ATOM 662 N N . PHE A 1 84 ? -6.986 11.093 9.541 1.00 93.50 84 PHE A N 1
ATOM 663 C CA . PHE A 1 84 ? -8.397 11.217 9.907 1.00 93.50 84 PHE A CA 1
ATOM 664 C C . PHE A 1 84 ? -9.214 11.760 8.737 1.00 93.50 84 PHE A C 1
ATOM 666 O O . PHE A 1 84 ? -8.832 12.730 8.081 1.00 93.50 84 PHE A O 1
ATOM 673 N N . ARG A 1 85 ? -10.374 11.150 8.495 1.00 90.00 85 ARG A N 1
ATOM 674 C CA . ARG A 1 85 ? -11.405 11.693 7.603 1.00 90.00 85 ARG A CA 1
ATOM 675 C C . ARG A 1 85 ? -12.100 12.892 8.255 1.00 90.00 85 ARG A C 1
ATOM 677 O O . ARG A 1 85 ? -12.119 12.975 9.482 1.00 90.00 85 ARG A O 1
ATOM 684 N N . PRO A 1 86 ? -12.800 13.744 7.480 1.00 88.38 86 PRO A N 1
ATOM 685 C CA . PRO A 1 86 ? -13.677 14.775 8.045 1.00 88.38 86 PRO A CA 1
ATOM 686 C C . PRO A 1 86 ? -14.732 14.228 9.021 1.00 88.38 86 PRO A C 1
ATOM 688 O O . PRO A 1 86 ? -15.158 14.930 9.927 1.00 88.38 86 PRO A O 1
ATOM 691 N N . SER A 1 87 ? -15.121 12.956 8.874 1.00 89.12 87 SER A N 1
ATOM 692 C CA . SER A 1 87 ? -16.018 12.246 9.795 1.00 89.12 87 SER A CA 1
ATOM 693 C C . SER A 1 87 ? -15.365 11.813 11.117 1.00 89.12 87 SER A C 1
ATOM 695 O O . SER A 1 87 ? -16.000 11.100 11.886 1.00 89.12 87 SER A O 1
ATOM 697 N N . GLY A 1 88 ? -14.087 12.127 11.352 1.00 90.56 88 GLY A N 1
ATOM 698 C CA . GLY A 1 88 ? -13.321 11.671 12.518 1.00 90.56 88 GLY A CA 1
ATOM 699 C C . GLY A 1 88 ? -12.902 10.196 12.471 1.00 90.56 88 GLY A C 1
ATOM 700 O O . GLY A 1 88 ? -12.262 9.710 13.396 1.00 90.56 88 GLY A O 1
ATOM 701 N N . ARG A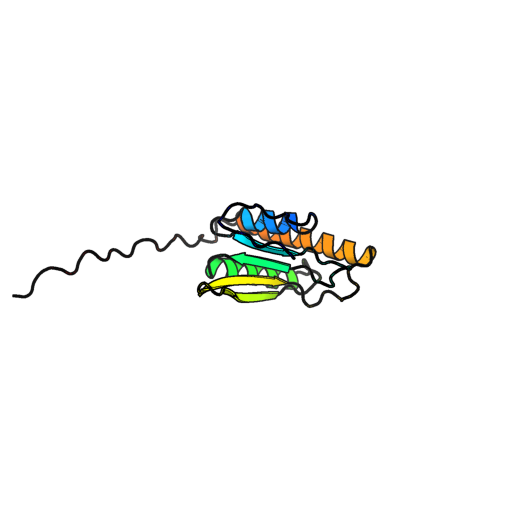 1 89 ? -13.235 9.467 11.397 1.00 90.00 89 ARG A N 1
ATOM 702 C CA . ARG A 1 89 ? -12.850 8.057 11.229 1.00 90.00 89 ARG A CA 1
ATOM 703 C C . ARG A 1 89 ? -11.401 7.947 10.756 1.00 90.00 89 ARG A C 1
ATOM 705 O O . ARG A 1 89 ? -10.989 8.697 9.869 1.00 90.00 89 ARG A O 1
ATOM 712 N N . LEU A 1 90 ? -10.662 7.004 11.333 1.00 94.44 90 LEU A N 1
ATOM 713 C CA . LEU A 1 90 ? -9.278 6.707 10.972 1.00 94.44 90 LEU A CA 1
ATOM 714 C C . LEU A 1 90 ? -9.210 5.952 9.636 1.00 94.44 90 LEU A C 1
ATOM 716 O O . LEU A 1 90 ? -10.020 5.061 9.378 1.00 94.44 90 LEU A O 1
ATOM 720 N N . GLN A 1 91 ? -8.239 6.313 8.802 1.00 96.75 91 GLN A N 1
ATOM 721 C CA . GLN A 1 91 ? -7.910 5.634 7.552 1.00 96.75 91 GLN A CA 1
ATOM 722 C C . GLN A 1 91 ? -6.395 5.486 7.405 1.00 96.75 91 GLN A C 1
ATOM 724 O O . GLN A 1 91 ? -5.618 6.294 7.924 1.00 96.75 91 GLN A O 1
ATOM 729 N N . TRP A 1 92 ? -5.987 4.497 6.626 1.00 97.88 92 TRP A N 1
ATOM 730 C CA . TRP A 1 92 ? -4.595 4.121 6.424 1.00 97.88 92 TRP A CA 1
ATOM 731 C C . TRP A 1 92 ? -4.240 4.285 4.958 1.00 97.88 92 TRP A C 1
ATOM 733 O O . TRP A 1 92 ? -4.917 3.737 4.096 1.00 97.88 92 TRP A O 1
ATOM 743 N N . LEU A 1 93 ? -3.199 5.062 4.676 1.00 97.69 93 LEU A N 1
ATOM 744 C CA . LEU A 1 93 ? -2.612 5.220 3.350 1.00 97.69 93 LEU A CA 1
ATOM 745 C C . LEU A 1 93 ? -1.379 4.327 3.256 1.00 97.69 93 LEU A C 1
ATOM 747 O O . LEU A 1 93 ? -0.484 4.462 4.083 1.00 97.69 93 LEU A O 1
ATOM 751 N N . VAL A 1 94 ? -1.310 3.484 2.232 1.00 97.81 94 VAL A N 1
ATOM 752 C CA . VAL A 1 94 ? -0.108 2.749 1.832 1.00 97.81 94 VAL A CA 1
ATOM 753 C C . VAL A 1 94 ? 0.332 3.250 0.463 1.00 97.81 94 VAL A C 1
ATOM 755 O O . VAL A 1 94 ? -0.436 3.235 -0.498 1.00 97.81 94 VAL A O 1
ATOM 758 N N . GLU A 1 95 ? 1.572 3.717 0.372 1.00 96.44 95 GLU A N 1
ATOM 759 C CA . GLU A 1 95 ? 2.153 4.264 -0.857 1.00 96.44 95 GLU A CA 1
ATOM 760 C C . GLU A 1 95 ? 3.658 3.987 -0.935 1.00 96.44 95 GLU A C 1
ATOM 762 O O . GLU A 1 95 ? 4.321 3.790 0.084 1.00 96.44 95 GLU A O 1
ATOM 767 N N . ALA A 1 96 ? 4.217 4.032 -2.145 1.00 93.75 96 ALA A N 1
ATOM 768 C CA . ALA A 1 96 ? 5.652 3.874 -2.378 1.00 93.75 96 ALA A CA 1
ATOM 769 C C . ALA A 1 96 ? 6.296 5.194 -2.850 1.00 93.75 96 ALA A C 1
ATOM 771 O O . ALA A 1 96 ? 6.467 5.414 -4.056 1.00 93.75 96 ALA A O 1
ATOM 772 N N . PRO A 1 97 ? 6.700 6.100 -1.935 1.00 90.25 97 PRO A N 1
ATOM 773 C CA . PRO A 1 97 ? 7.238 7.419 -2.287 1.00 90.25 97 PRO A CA 1
ATOM 774 C C . PRO A 1 97 ? 8.587 7.358 -3.017 1.00 90.25 97 PRO A C 1
ATOM 776 O O . PRO A 1 97 ? 9.012 8.348 -3.610 1.00 90.25 97 PRO A O 1
ATOM 779 N N . THR A 1 98 ? 9.268 6.214 -2.995 1.00 91.50 98 THR A N 1
ATOM 780 C CA . THR A 1 98 ? 10.549 6.007 -3.688 1.00 91.50 98 THR A CA 1
ATOM 781 C C . THR A 1 98 ? 10.388 5.675 -5.170 1.00 91.50 98 THR A C 1
ATOM 783 O O . THR A 1 98 ? 11.373 5.686 -5.910 1.00 91.50 98 THR A O 1
ATOM 786 N N . ILE A 1 99 ? 9.159 5.435 -5.642 1.00 89.69 99 ILE A N 1
ATOM 787 C CA . ILE A 1 99 ? 8.897 5.234 -7.066 1.00 89.69 99 ILE A CA 1
ATOM 788 C C . ILE A 1 99 ? 9.256 6.522 -7.836 1.00 89.69 99 ILE A C 1
ATOM 790 O O . ILE A 1 99 ? 8.749 7.610 -7.513 1.00 89.69 99 ILE A O 1
ATOM 794 N N . PRO A 1 100 ? 10.127 6.438 -8.860 1.00 87.44 100 PRO A N 1
ATOM 795 C CA . PRO A 1 100 ? 10.553 7.606 -9.621 1.00 87.44 100 PRO A CA 1
ATOM 796 C C . PRO A 1 100 ? 9.394 8.190 -10.431 1.00 87.44 100 PRO A C 1
ATOM 798 O O . PRO A 1 100 ? 8.502 7.472 -10.861 1.00 87.44 100 PRO A O 1
ATOM 801 N N . SER A 1 101 ? 9.404 9.493 -10.703 1.00 85.44 101 SER A N 1
ATOM 802 C CA . SER A 1 101 ? 8.314 10.161 -11.434 1.00 85.44 101 SER A CA 1
ATOM 803 C C . SER A 1 101 ? 8.116 9.650 -12.869 1.00 85.44 101 SER A C 1
ATOM 805 O O . SER A 1 101 ? 6.999 9.682 -13.366 1.00 85.44 101 SER A O 1
ATOM 807 N N . TRP A 1 102 ? 9.158 9.119 -13.515 1.00 83.75 102 TRP A N 1
ATOM 808 C CA . TRP A 1 102 ? 9.136 8.543 -14.872 1.00 83.75 102 TRP A CA 1
ATOM 809 C C . TRP A 1 102 ? 8.683 7.074 -14.925 1.00 83.75 102 TRP A C 1
ATOM 811 O O . TRP A 1 102 ? 8.858 6.386 -15.929 1.00 83.75 102 TRP A O 1
ATOM 821 N N . HIS A 1 103 ? 8.095 6.556 -13.851 1.00 82.19 103 HIS A N 1
ATOM 822 C CA . HIS A 1 103 ? 7.736 5.146 -13.739 1.00 82.19 103 HIS A CA 1
ATOM 823 C C . HIS A 1 103 ? 6.666 4.645 -14.723 1.00 82.19 103 HIS A C 1
ATOM 825 O O . HIS A 1 103 ? 6.471 3.440 -14.863 1.00 82.19 103 HIS A O 1
ATOM 831 N N . TYR A 1 104 ? 5.991 5.550 -15.425 1.00 83.31 104 TYR A N 1
ATOM 832 C CA . TYR A 1 104 ? 5.026 5.221 -16.469 1.00 83.31 104 TYR A CA 1
ATOM 833 C C . TYR A 1 104 ? 5.665 4.708 -17.768 1.00 83.31 104 TYR A C 1
ATOM 835 O O . TYR A 1 104 ? 4.965 4.186 -18.634 1.00 83.31 104 TYR A O 1
ATOM 843 N N . TRP A 1 105 ? 6.987 4.836 -17.931 1.00 87.75 105 TRP A N 1
ATOM 844 C CA . TRP A 1 105 ? 7.688 4.249 -19.073 1.00 87.75 105 TRP A CA 1
ATOM 845 C C . TRP A 1 105 ? 7.490 2.726 -19.077 1.00 87.75 105 TRP A C 1
ATOM 847 O O . TRP A 1 105 ? 7.645 2.116 -18.019 1.00 87.75 105 TRP A O 1
ATOM 857 N N . PRO A 1 106 ? 7.222 2.065 -20.222 1.00 86.75 106 PRO A N 1
ATOM 858 C CA . PRO A 1 106 ? 6.762 0.670 -20.244 1.00 86.75 106 PRO A CA 1
ATOM 859 C C . PRO A 1 106 ? 7.621 -0.321 -19.441 1.00 86.75 106 PRO A C 1
ATOM 861 O O . PRO A 1 106 ? 7.096 -1.210 -18.774 1.00 86.75 106 PRO A O 1
ATOM 864 N N . ILE A 1 107 ? 8.947 -0.160 -19.458 1.00 87.31 107 ILE A N 1
ATOM 865 C CA . ILE A 1 107 ? 9.877 -1.016 -18.702 1.00 87.31 107 ILE A CA 1
ATOM 866 C C . ILE A 1 107 ? 9.770 -0.763 -17.193 1.00 87.31 107 ILE A C 1
ATOM 868 O O . ILE A 1 107 ? 9.794 -1.705 -16.403 1.00 87.31 107 ILE A O 1
ATOM 872 N N . ALA A 1 108 ? 9.660 0.501 -16.783 1.00 87.75 108 ALA A N 1
ATOM 873 C CA . ALA A 1 108 ? 9.473 0.868 -15.384 1.00 87.75 108 ALA A CA 1
ATOM 874 C C . ALA A 1 108 ? 8.082 0.447 -14.885 1.00 87.75 108 ALA A C 1
ATOM 876 O O . ALA A 1 108 ? 7.968 -0.104 -13.793 1.00 87.75 108 ALA A O 1
ATOM 877 N N . ARG A 1 109 ? 7.054 0.578 -15.732 1.00 92.2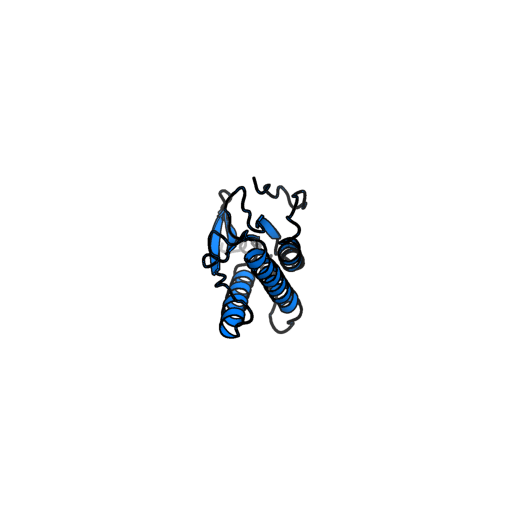5 109 ARG A N 1
ATOM 878 C CA . ARG A 1 109 ? 5.682 0.156 -15.444 1.00 92.25 109 ARG A CA 1
ATOM 879 C C . ARG A 1 109 ? 5.588 -1.335 -15.151 1.00 92.25 109 ARG A C 1
ATOM 881 O O . ARG A 1 109 ? 4.956 -1.713 -14.176 1.00 92.25 109 ARG A O 1
ATOM 888 N N . ARG A 1 110 ? 6.273 -2.185 -15.925 1.00 92.38 110 ARG A N 1
ATOM 889 C CA . ARG A 1 110 ? 6.324 -3.636 -15.650 1.00 92.38 110 ARG A CA 1
ATOM 890 C C . ARG A 1 110 ? 6.877 -3.954 -14.262 1.00 92.38 110 ARG A C 1
ATOM 892 O O . ARG A 1 110 ? 6.414 -4.897 -13.633 1.00 92.38 110 ARG A O 1
ATOM 899 N N . LYS A 1 111 ? 7.854 -3.176 -13.783 1.00 93.12 111 LYS A N 1
ATOM 900 C CA . LYS A 1 111 ? 8.407 -3.347 -12.431 1.00 93.12 111 LYS A CA 1
ATOM 901 C C . LYS A 1 111 ? 7.381 -2.976 -11.366 1.00 93.12 111 LYS A C 1
ATOM 903 O O . LYS A 1 111 ? 7.289 -3.679 -10.376 1.00 93.12 111 LYS A O 1
ATOM 908 N N . ILE A 1 112 ? 6.598 -1.923 -11.593 1.00 93.56 112 ILE A N 1
ATOM 909 C CA . ILE A 1 112 ? 5.501 -1.547 -10.692 1.00 93.56 112 ILE A CA 1
ATOM 910 C C . ILE A 1 112 ? 4.388 -2.585 -10.696 1.00 93.56 112 ILE A C 1
ATOM 912 O O . ILE A 1 112 ? 3.909 -2.940 -9.632 1.00 93.56 112 ILE A O 1
ATOM 916 N N . ASP A 1 113 ? 3.981 -3.084 -11.862 1.00 95.12 113 ASP A N 1
ATOM 917 C CA . ASP A 1 113 ? 2.949 -4.123 -11.942 1.00 95.12 113 ASP A CA 1
ATOM 918 C C . ASP A 1 113 ? 3.374 -5.374 -11.158 1.00 95.12 113 ASP A C 1
ATOM 920 O O . ASP A 1 113 ? 2.581 -5.929 -10.404 1.00 95.12 113 ASP A O 1
ATOM 924 N N . ALA A 1 114 ? 4.640 -5.787 -11.292 1.00 95.25 114 ALA A N 1
ATOM 925 C CA . ALA A 1 114 ? 5.197 -6.882 -10.501 1.00 95.25 114 ALA A CA 1
ATOM 926 C C . ALA A 1 114 ? 5.204 -6.56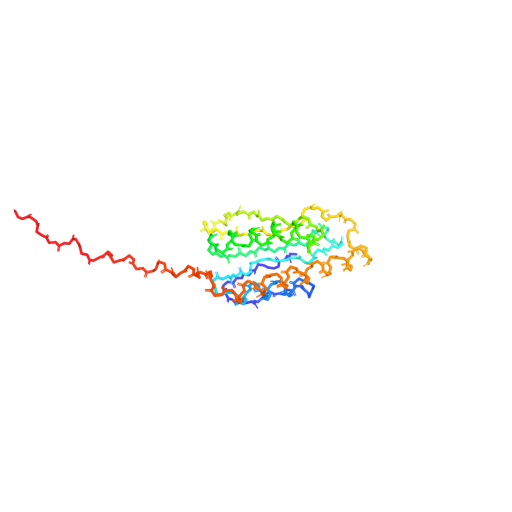3 -8.996 1.00 95.25 114 ALA A C 1
ATOM 928 O O . ALA A 1 114 ? 4.877 -7.426 -8.188 1.00 95.25 114 ALA A O 1
ATOM 929 N N . GLU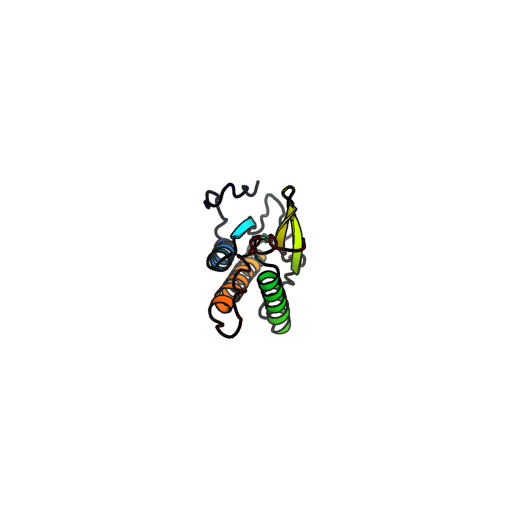 A 1 115 ? 5.521 -5.321 -8.628 1.00 95.19 115 GLU A N 1
ATOM 930 C CA . GLU A 1 115 ? 5.488 -4.859 -7.240 1.00 95.19 115 GLU A CA 1
ATOM 931 C C . GLU A 1 115 ? 4.074 -4.908 -6.640 1.00 95.19 115 GLU A C 1
ATOM 933 O O . GLU A 1 115 ? 3.893 -5.374 -5.520 1.00 95.19 115 GLU A O 1
ATOM 938 N N . LEU A 1 116 ? 3.058 -4.464 -7.389 1.00 96.62 116 LEU A N 1
ATOM 939 C CA . LEU A 1 116 ? 1.657 -4.503 -6.962 1.00 96.62 116 LEU A CA 1
ATOM 940 C C . LEU A 1 116 ? 1.176 -5.946 -6.768 1.00 96.62 116 LEU A C 1
ATOM 942 O O . LEU A 1 116 ? 0.465 -6.232 -5.809 1.00 96.62 116 LEU A O 1
ATOM 946 N N . LEU A 1 117 ? 1.608 -6.876 -7.622 1.00 97.44 117 LEU A N 1
ATOM 947 C CA . LEU A 1 117 ? 1.318 -8.301 -7.445 1.00 97.44 117 LEU A CA 1
ATOM 948 C C . LEU A 1 117 ? 2.024 -8.898 -6.219 1.00 97.44 117 LEU A C 1
ATOM 950 O O . LEU A 1 117 ? 1.419 -9.691 -5.494 1.00 97.44 117 LEU A O 1
ATOM 954 N N . ALA A 1 118 ? 3.275 -8.509 -5.957 1.00 96.44 118 ALA A N 1
ATOM 955 C CA . ALA A 1 118 ? 3.989 -8.917 -4.748 1.00 96.44 118 ALA A CA 1
ATOM 956 C C . ALA A 1 118 ? 3.278 -8.402 -3.486 1.00 96.44 118 ALA A C 1
ATOM 958 O O . ALA A 1 118 ? 3.090 -9.156 -2.532 1.00 96.44 118 ALA A O 1
ATOM 959 N N . LEU A 1 119 ? 2.804 -7.153 -3.513 1.00 96.12 119 LEU A N 1
ATOM 960 C CA . LEU A 1 119 ? 2.034 -6.553 -2.426 1.00 96.12 119 LEU A CA 1
ATOM 961 C C . LEU A 1 119 ? 0.687 -7.261 -2.205 1.00 96.12 119 LEU A C 1
ATOM 963 O O . LEU A 1 119 ? 0.334 -7.559 -1.068 1.00 96.12 119 LEU A O 1
ATOM 967 N N . ALA A 1 120 ? -0.041 -7.588 -3.277 1.00 96.88 120 ALA A N 1
ATOM 968 C CA . ALA A 1 120 ? -1.283 -8.357 -3.189 1.00 96.88 120 ALA A CA 1
ATOM 969 C C . ALA A 1 120 ? -1.045 -9.737 -2.558 1.00 96.88 120 ALA A C 1
ATOM 971 O O . ALA A 1 120 ? -1.754 -10.132 -1.639 1.00 96.88 120 ALA A O 1
ATOM 972 N N . THR A 1 121 ? 0.013 -10.430 -2.990 1.00 96.00 121 THR A N 1
ATOM 973 C CA . THR A 1 121 ? 0.400 -11.741 -2.443 1.00 96.00 121 THR A CA 1
ATOM 974 C C . THR A 1 121 ? 0.719 -11.650 -0.950 1.00 96.00 121 THR A C 1
ATOM 976 O O . THR A 1 121 ? 0.312 -12.517 -0.180 1.00 96.00 121 THR A O 1
ATOM 979 N N . LEU A 1 122 ? 1.410 -10.586 -0.529 1.00 94.50 122 LEU A N 1
ATOM 980 C CA . LEU A 1 122 ? 1.739 -10.336 0.874 1.00 94.50 122 LEU A CA 1
ATOM 981 C C . LEU A 1 122 ? 0.482 -10.168 1.741 1.00 94.50 122 LEU A C 1
ATOM 983 O O . LEU A 1 122 ? 0.429 -10.708 2.842 1.00 94.50 122 LEU A O 1
ATOM 987 N N . PHE A 1 123 ? -0.525 -9.445 1.244 1.00 94.19 123 PHE A N 1
ATOM 988 C CA . PHE A 1 123 ? -1.792 -9.244 1.955 1.00 94.19 123 PHE A CA 1
ATOM 989 C C . PHE A 1 123 ? -2.695 -10.475 1.940 1.00 94.19 123 PHE A C 1
ATOM 991 O O . PHE A 1 123 ? -3.405 -10.713 2.908 1.00 94.19 123 PHE A O 1
ATOM 998 N N . SER A 1 124 ? -2.661 -11.284 0.884 1.00 93.12 124 SER A N 1
ATOM 999 C CA . SER A 1 124 ? -3.383 -12.558 0.874 1.00 93.12 124 SER A CA 1
ATOM 1000 C C . SER A 1 124 ? -2.758 -13.562 1.845 1.00 93.12 124 SER A C 1
ATOM 1002 O O . SER A 1 124 ? -3.477 -14.225 2.578 1.00 93.12 124 SER A O 1
ATOM 1004 N N . ALA A 1 125 ? -1.425 -13.628 1.929 1.00 87.44 125 ALA A N 1
ATOM 1005 C CA . ALA A 1 125 ? -0.739 -14.547 2.839 1.00 87.44 125 ALA A CA 1
ATOM 1006 C C . ALA A 1 125 ? -1.001 -14.251 4.328 1.00 87.44 125 ALA A C 1
ATOM 1008 O O . ALA A 1 125 ? -0.913 -15.158 5.150 1.00 87.44 125 ALA A O 1
ATOM 1009 N N . SER A 1 126 ? -1.340 -13.009 4.694 1.00 80.00 126 SER A N 1
ATOM 1010 C CA . SER A 1 126 ? -1.691 -12.671 6.080 1.00 80.00 126 SER A CA 1
ATOM 1011 C C . SER A 1 126 ? -3.088 -13.139 6.496 1.00 80.00 126 SER A C 1
ATOM 1013 O O . SER A 1 126 ? -3.416 -13.086 7.680 1.00 80.00 126 SER A O 1
ATOM 1015 N N . GLN A 1 127 ? -3.910 -13.614 5.556 1.00 73.56 127 GLN A N 1
ATOM 1016 C CA . GLN A 1 127 ? -5.214 -14.213 5.853 1.00 73.56 127 GLN A CA 1
ATOM 1017 C C . GLN A 1 127 ? -5.093 -15.629 6.421 1.00 73.56 127 GLN A C 1
ATOM 1019 O O . GLN A 1 127 ? -5.959 -16.058 7.176 1.00 73.56 127 GLN A O 1
ATOM 1024 N N . ASP A 1 128 ? -4.018 -16.337 6.077 1.00 67.06 128 ASP A N 1
ATOM 1025 C CA . ASP A 1 128 ? -3.854 -17.760 6.376 1.00 67.06 128 ASP A CA 1
ATOM 1026 C C . ASP A 1 128 ? -3.061 -18.026 7.666 1.00 67.06 128 ASP A C 1
ATOM 1028 O O . ASP A 1 128 ? -2.726 -19.178 7.943 1.00 67.06 128 ASP A O 1
ATOM 1032 N N . ASP A 1 129 ? -2.741 -16.997 8.462 1.00 61.66 129 ASP A N 1
ATOM 1033 C CA . ASP A 1 129 ? -2.013 -17.161 9.725 1.00 61.66 129 ASP A CA 1
ATOM 1034 C C . ASP A 1 129 ? -2.969 -17.217 10.940 1.00 61.66 129 ASP A C 1
ATOM 1036 O O . ASP A 1 129 ? -3.353 -16.177 11.485 1.00 61.66 129 ASP A O 1
ATOM 1040 N N . PRO A 1 130 ? -3.345 -18.422 11.423 1.00 53.66 130 PRO A N 1
ATOM 1041 C CA . PRO A 1 130 ? -4.237 -18.594 12.568 1.00 53.66 130 PRO A CA 1
ATOM 1042 C C . PRO A 1 130 ? -3.580 -18.259 13.914 1.00 53.66 130 PRO A C 1
ATOM 1044 O O . PRO A 1 130 ? -4.259 -18.282 14.941 1.00 53.66 130 PRO A O 1
ATOM 1047 N N . SER A 1 131 ? -2.270 -17.982 13.950 1.00 52.97 131 SER A N 1
ATOM 1048 C CA . SER A 1 131 ? -1.570 -17.621 15.189 1.00 52.97 131 SER A CA 1
ATOM 1049 C C . SER A 1 131 ? -1.811 -16.171 15.615 1.00 52.97 131 SER A C 1
ATOM 1051 O O . SER A 1 131 ? -1.446 -15.775 16.725 1.00 52.97 131 SER A O 1
ATOM 1053 N N . ILE A 1 132 ? -2.473 -15.388 14.764 1.00 52.34 132 ILE A N 1
ATOM 1054 C CA . ILE A 1 132 ? -2.731 -13.976 14.992 1.00 52.34 132 ILE A CA 1
ATOM 1055 C C . ILE A 1 132 ? -4.220 -13.808 15.311 1.00 52.34 132 ILE A C 1
ATOM 1057 O O . ILE A 1 132 ? -5.057 -13.930 14.416 1.00 52.34 132 ILE A O 1
ATOM 1061 N N . PRO A 1 133 ? -4.597 -13.545 16.577 1.00 46.91 133 PRO A N 1
ATOM 1062 C CA . PRO A 1 133 ? -5.994 -13.364 16.923 1.00 46.91 133 PRO A CA 1
ATOM 1063 C C . PRO A 1 133 ? -6.500 -12.119 16.200 1.00 46.91 133 PRO A C 1
ATOM 1065 O O . PRO A 1 133 ? -6.121 -10.993 16.533 1.00 46.91 133 PRO A O 1
ATOM 1068 N N . TYR A 1 134 ? -7.369 -12.314 15.206 1.00 51.47 134 TYR A N 1
ATOM 1069 C CA . TYR A 1 134 ? -8.255 -11.259 14.736 1.00 51.47 134 TYR A CA 1
ATOM 1070 C C . TYR A 1 134 ? -8.867 -10.635 15.980 1.00 51.47 134 TYR A C 1
ATOM 1072 O O . TYR A 1 134 ? -9.466 -11.350 16.786 1.00 51.47 134 TYR A O 1
ATOM 1080 N N . ALA A 1 135 ? -8.631 -9.339 16.185 1.00 44.28 135 ALA A N 1
ATOM 1081 C CA . ALA A 1 135 ? -9.169 -8.621 17.324 1.00 44.28 135 ALA A CA 1
ATOM 1082 C C . ALA A 1 135 ? -10.688 -8.813 17.316 1.00 44.28 135 ALA A C 1
ATOM 1084 O O . ALA A 1 135 ? -11.408 -8.189 16.536 1.00 44.28 135 ALA A O 1
ATOM 1085 N N . VAL A 1 136 ? -11.151 -9.738 18.155 1.00 43.59 136 VAL A N 1
ATOM 1086 C CA . VAL A 1 136 ? -12.557 -9.947 18.449 1.00 43.59 136 VAL A CA 1
ATOM 1087 C C . VAL A 1 136 ? -13.074 -8.590 18.900 1.00 43.59 136 VAL A C 1
ATOM 1089 O O . VAL A 1 136 ? -12.499 -7.965 19.791 1.00 43.59 136 VAL A O 1
ATOM 1092 N N . HIS A 1 137 ? -14.106 -8.104 18.217 1.00 38.66 137 HIS A N 1
ATOM 1093 C CA . HIS A 1 137 ? -14.804 -6.870 18.544 1.00 38.66 137 HIS A CA 1
ATOM 1094 C C . HIS A 1 137 ? -14.953 -6.678 20.065 1.00 38.66 137 HIS A C 1
ATOM 1096 O O . HIS A 1 137 ? -15.541 -7.545 20.714 1.00 38.66 137 HIS A O 1
ATOM 1102 N N . PRO A 1 138 ? -14.579 -5.524 20.644 1.00 43.59 138 PRO A N 1
ATOM 1103 C CA . PRO A 1 138 ? -15.226 -5.067 21.856 1.00 43.59 138 PRO A CA 1
ATOM 1104 C C . PRO A 1 138 ? -16.547 -4.411 21.433 1.00 43.59 138 PRO A C 1
ATOM 1106 O O . PRO A 1 138 ? -16.630 -3.201 21.237 1.00 43.59 138 PRO A O 1
ATOM 1109 N N . LEU A 1 139 ? -17.589 -5.217 21.230 1.00 47.66 139 LEU A N 1
ATOM 1110 C CA . LEU A 1 139 ? -18.965 -4.725 21.237 1.00 47.66 139 LEU A CA 1
ATOM 1111 C C . LEU A 1 139 ? -19.652 -5.292 22.470 1.00 47.66 139 LEU A C 1
ATOM 1113 O O . LEU A 1 139 ? -20.010 -6.464 22.510 1.00 47.66 139 LEU A O 1
ATOM 1117 N N . GLY A 1 140 ? -19.817 -4.436 23.474 1.00 40.94 140 GLY A N 1
ATOM 1118 C CA . GLY A 1 140 ? -20.595 -4.765 24.658 1.00 40.94 140 GLY A CA 1
ATOM 1119 C C . GLY A 1 140 ? -20.271 -3.903 25.865 1.00 40.94 140 GLY A C 1
ATOM 1120 O O . GLY A 1 140 ? -19.978 -4.439 26.926 1.00 40.94 140 GLY A O 1
ATOM 1121 N N . ASN A 1 141 ? -20.348 -2.576 25.733 1.00 45.75 141 ASN A N 1
ATOM 1122 C CA . ASN A 1 141 ? -20.619 -1.744 26.903 1.00 45.75 141 ASN A CA 1
ATOM 1123 C C . ASN A 1 141 ? -22.000 -2.145 27.444 1.00 45.75 141 ASN A C 1
ATOM 1125 O O . ASN A 1 141 ? -23.019 -1.656 26.959 1.00 45.75 141 ASN A O 1
ATOM 1129 N N . SER A 1 142 ? -22.033 -3.031 28.439 1.00 42.97 142 SER A N 1
ATOM 1130 C CA . SER A 1 142 ? -23.196 -3.203 29.308 1.00 42.97 142 SER A CA 1
ATOM 1131 C C . SER A 1 142 ? -23.218 -2.030 30.287 1.00 42.97 142 SER A C 1
ATOM 1133 O O . SER A 1 142 ? -22.727 -2.119 31.409 1.00 42.97 142 SER A O 1
ATOM 1135 N N . ILE A 1 143 ? -23.735 -0.884 29.834 1.00 50.91 143 ILE A N 1
ATOM 1136 C CA . ILE A 1 143 ? -24.243 0.159 30.733 1.00 50.91 143 ILE A CA 1
ATOM 1137 C C . ILE A 1 143 ? -25.651 -0.281 31.130 1.00 50.91 143 ILE A C 1
ATOM 1139 O O . ILE A 1 143 ? -26.650 0.184 30.592 1.00 50.91 143 ILE A O 1
ATOM 1143 N N . SER A 1 144 ? -25.715 -1.245 32.035 1.00 51.38 144 SER A N 1
ATOM 1144 C CA . SER A 1 144 ? -26.928 -1.626 32.750 1.00 51.38 144 SER A CA 1
ATOM 1145 C C . SER A 1 144 ? -26.498 -2.467 33.940 1.00 51.38 144 SER A C 1
ATOM 1147 O O . SER A 1 144 ? -26.560 -3.684 33.867 1.00 51.38 144 SER A O 1
ATOM 1149 N N . ASP A 1 145 ? -25.936 -1.805 34.955 1.00 49.47 145 ASP A N 1
ATOM 1150 C CA . ASP A 1 145 ? -25.895 -2.273 36.351 1.00 49.47 145 ASP A CA 1
ATOM 1151 C C . ASP A 1 145 ? -25.235 -1.207 37.244 1.00 49.47 145 ASP A C 1
ATOM 1153 O O . ASP A 1 145 ? -24.177 -1.415 37.819 1.00 49.47 145 ASP A O 1
ATOM 1157 N N . MET A 1 146 ? -25.842 -0.018 37.341 1.00 44.75 146 MET A N 1
ATOM 1158 C CA . MET A 1 146 ? -25.613 0.909 38.467 1.00 44.75 146 MET A CA 1
ATOM 1159 C C . MET A 1 146 ? -26.868 1.754 38.729 1.00 44.75 146 MET A C 1
ATOM 1161 O O . MET A 1 146 ? -26.839 2.980 38.755 1.00 44.75 146 MET A O 1
ATOM 1165 N N . THR A 1 147 ? -27.998 1.087 38.935 1.00 60.59 147 THR A N 1
ATOM 1166 C CA . THR A 1 147 ? -29.071 1.632 39.771 1.00 60.59 147 THR A CA 1
ATOM 1167 C C . THR A 1 147 ? -29.459 0.542 40.746 1.00 60.59 147 THR A C 1
ATOM 1169 O O . THR A 1 147 ? -30.250 -0.323 40.389 1.00 60.59 147 THR A O 1
ATOM 1172 N N . ASN A 1 148 ? -28.852 0.547 41.932 1.00 47.78 148 ASN A N 1
ATOM 1173 C CA . ASN A 1 148 ? -29.539 0.215 43.175 1.00 47.78 148 ASN A CA 1
ATOM 1174 C C . ASN A 1 148 ? -28.665 0.546 44.392 1.00 47.78 148 ASN A C 1
ATOM 1176 O O . ASN A 1 148 ? -27.493 0.191 44.445 1.00 47.78 148 ASN A O 1
ATOM 1180 N N . GLU A 1 149 ? -29.324 1.214 45.340 1.00 48.84 149 GLU A N 1
ATOM 1181 C CA . GLU A 1 149 ? -29.043 1.262 46.779 1.00 48.84 149 GLU A CA 1
ATOM 1182 C C . GLU A 1 149 ? -27.796 2.018 47.263 1.00 48.84 149 GLU A C 1
ATOM 1184 O O . GLU A 1 149 ? -26.704 1.472 47.321 1.00 48.84 149 GLU A O 1
ATOM 1189 N N . VAL A 1 150 ? -28.014 3.244 47.762 1.00 55.16 150 VAL A N 1
ATOM 1190 C CA . VAL A 1 150 ? -27.897 3.519 49.209 1.00 55.16 150 VAL A CA 1
ATOM 1191 C C . VAL A 1 150 ? -29.012 4.500 49.600 1.00 55.16 150 VAL A C 1
ATOM 1193 O O . VAL A 1 150 ? -29.064 5.621 49.090 1.00 55.16 150 VAL A O 1
ATOM 1196 N N . GLN A 1 151 ? -29.927 4.026 50.451 1.00 54.16 151 GLN A N 1
ATOM 1197 C CA . GLN A 1 151 ? -30.807 4.841 51.297 1.00 54.16 151 GLN A CA 1
ATOM 1198 C C . GLN A 1 151 ? -30.030 5.388 52.493 1.00 54.16 151 GLN A C 1
ATOM 1200 O O . GLN A 1 151 ? -29.143 4.657 52.988 1.00 54.16 151 GLN A O 1
#

pLDDT: mean 82.1, std 19.3, range [38.5, 97.88]

Secondary structure (DSSP, 8-state):
------TTS--S---TTTHHHHHHHHTSTT-EEEEEE--BTTTB---EEEEE--HHHHHHHHHHHHHHHHTTS-SS--EEEEEE-TTS-EEEEEE-TTS-TTTTSHHHHHHHHHHHHHHHHHHHHTTS-TTS-------------------

Organism: Burkholderia gladioli (strain BSR3) (NCBI:txid999541)